Protein AF-A0A3Q9NM99-F1 (afdb_monomer_lite)

Secondary structure (DSSP, 8-state):
------PPPPEEEE---STTTS--TT-GGG--HHHHHHHT-EEEE-----THHHH---HHHHTT---

Radius of gyration: 20.28 Å; chains: 1; bounding box: 45×24×61 Å

Structure (mmCIF, N/CA/C/O backbone):
data_AF-A0A3Q9NM99-F1
#
_entry.id   AF-A0A3Q9NM99-F1
#
loop_
_atom_site.group_PDB
_atom_site.id
_atom_site.type_symbol
_atom_site.label_atom_id
_atom_site.label_alt_id
_atom_site.label_comp_id
_atom_site.label_asym_id
_atom_site.label_entity_id
_atom_site.label_seq_id
_atom_site.pdbx_PDB_ins_code
_atom_site.Cartn_x
_atom_site.Cartn_y
_atom_site.Cartn_z
_atom_site.occupancy
_atom_site.B_iso_or_equiv
_atom_site.auth_seq_id
_atom_site.auth_comp_id
_atom_site.auth_asym_id
_atom_site.auth_atom_id
_atom_site.pdbx_PDB_model_num
ATOM 1 N N . ARG A 1 1 ? -35.982 8.881 21.363 1.00 47.00 1 ARG A N 1
ATOM 2 C CA . ARG A 1 1 ? -35.776 7.710 20.473 1.00 47.00 1 ARG A CA 1
ATOM 3 C C . ARG A 1 1 ? -36.026 8.161 19.041 1.00 47.00 1 ARG A C 1
ATOM 5 O O . ARG A 1 1 ? -37.182 8.205 18.649 1.00 47.00 1 ARG A O 1
ATOM 12 N N . GLN A 1 2 ? -35.004 8.569 18.291 1.00 43.31 2 GLN A N 1
ATOM 13 C CA . GLN A 1 2 ? -35.175 8.914 16.877 1.00 43.31 2 GLN A CA 1
ATOM 14 C C . GLN A 1 2 ? -33.981 8.413 16.054 1.00 43.31 2 GLN A C 1
ATOM 16 O O . GLN A 1 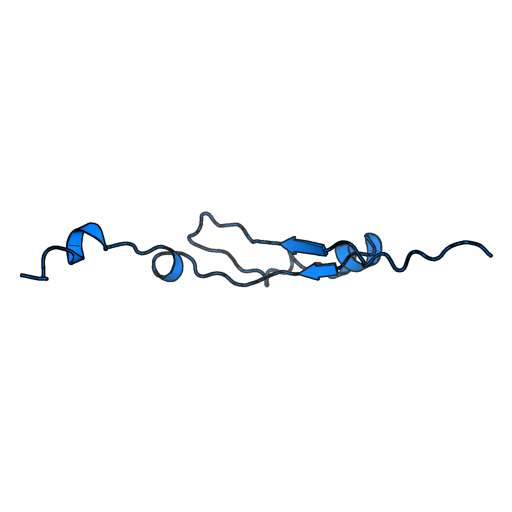2 ? -32.838 8.625 16.439 1.00 43.31 2 GLN A O 1
ATOM 21 N N . HIS A 1 3 ? -34.326 7.713 14.968 1.00 41.25 3 HIS A N 1
ATOM 22 C CA . HIS A 1 3 ? -33.558 7.416 13.756 1.00 41.25 3 HIS A CA 1
ATOM 23 C C . HIS A 1 3 ? -32.129 6.863 13.903 1.00 41.25 3 HIS A C 1
ATOM 25 O O . HIS A 1 3 ? -31.144 7.569 13.724 1.00 41.25 3 HIS A O 1
ATOM 31 N N . GLN A 1 4 ? -32.019 5.541 14.088 1.00 50.66 4 GLN A N 1
ATOM 32 C CA . GLN A 1 4 ? -30.862 4.801 13.578 1.00 50.66 4 GLN A CA 1
ATOM 33 C C . GLN A 1 4 ? -30.957 4.756 12.047 1.0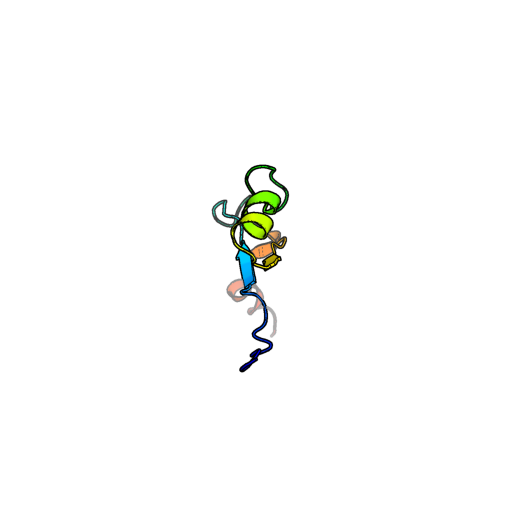0 50.66 4 GLN A C 1
ATOM 35 O O . GLN A 1 4 ? -31.746 3.982 11.504 1.00 50.66 4 GLN A O 1
ATOM 40 N N . SER A 1 5 ? -30.138 5.532 11.337 1.00 51.62 5 SER A N 1
ATOM 41 C CA . SER A 1 5 ? -29.666 5.042 10.046 1.00 51.62 5 SER A CA 1
ATOM 42 C C . SER A 1 5 ? -28.713 3.886 10.357 1.00 51.62 5 SER A C 1
ATOM 44 O O . SER A 1 5 ? -27.733 4.045 11.084 1.00 51.62 5 SER A O 1
ATOM 46 N N . LYS A 1 6 ? -29.000 2.685 9.851 1.00 58.38 6 LYS A N 1
ATOM 47 C CA . LYS A 1 6 ? -27.994 1.618 9.767 1.00 58.38 6 LYS A CA 1
ATOM 48 C C . LYS A 1 6 ? -26.991 2.008 8.674 1.00 58.38 6 LYS A C 1
ATOM 50 O O . LYS A 1 6 ? -26.977 1.410 7.605 1.00 58.38 6 LYS A O 1
ATOM 55 N N . GLY A 1 7 ? -26.237 3.083 8.884 1.00 67.94 7 GLY A N 1
ATOM 56 C CA . GLY A 1 7 ? -25.131 3.449 8.007 1.00 67.94 7 GLY A CA 1
ATOM 57 C C . GLY A 1 7 ? -24.003 2.451 8.230 1.00 67.94 7 GLY A C 1
ATOM 58 O O . GLY A 1 7 ? -23.567 2.279 9.366 1.00 67.94 7 GLY A O 1
ATOM 59 N N . GLY A 1 8 ? -23.582 1.744 7.180 1.00 84.69 8 GLY A N 1
ATOM 60 C CA . GLY A 1 8 ? -22.422 0.855 7.255 1.00 84.69 8 GLY A CA 1
ATOM 61 C C . GLY A 1 8 ? -21.166 1.610 7.703 1.00 84.69 8 GLY A C 1
ATOM 62 O O . GLY A 1 8 ? -21.058 2.819 7.498 1.00 84.69 8 GLY A O 1
ATOM 63 N N . LEU A 1 9 ? -20.222 0.895 8.321 1.00 94.12 9 LEU A N 1
ATOM 64 C CA . LEU A 1 9 ? -18.916 1.456 8.677 1.00 94.12 9 LEU A CA 1
ATOM 65 C C . LEU A 1 9 ? -18.175 1.905 7.408 1.00 94.12 9 LEU A C 1
ATOM 67 O O . LEU A 1 9 ? -18.283 1.260 6.362 1.00 94.12 9 LEU A O 1
ATOM 71 N N . ALA A 1 10 ? -17.399 2.987 7.500 1.00 95.38 10 ALA A N 1
ATOM 72 C CA . ALA A 1 10 ? -16.528 3.402 6.404 1.00 95.38 10 ALA A CA 1
ATOM 73 C C . ALA A 1 10 ? -15.434 2.347 6.158 1.00 95.38 10 ALA A C 1
ATOM 75 O O . ALA A 1 10 ? -14.943 1.723 7.103 1.00 95.38 10 ALA A O 1
ATOM 76 N N . MET A 1 11 ? -15.059 2.154 4.890 1.00 96.69 11 MET A N 1
ATOM 77 C CA . MET A 1 11 ? -14.060 1.170 4.469 1.00 96.69 11 MET A CA 1
ATOM 78 C C . MET A 1 11 ? -12.819 1.864 3.910 1.00 96.69 11 MET A C 1
ATOM 80 O O . MET A 1 11 ? -12.902 2.627 2.949 1.00 96.69 11 MET A O 1
ATOM 84 N N . LEU A 1 12 ? -11.667 1.565 4.503 1.00 98.00 12 LEU A N 1
ATOM 85 C CA . LEU A 1 12 ? -10.351 2.017 4.066 1.00 98.00 12 LEU A CA 1
ATOM 86 C C . LEU A 1 12 ? -9.606 0.835 3.448 1.00 98.00 12 LEU A C 1
ATOM 88 O O . LEU A 1 12 ? -9.493 -0.222 4.066 1.00 98.00 12 LEU A O 1
ATOM 92 N N . VAL A 1 13 ? -9.084 1.012 2.237 1.00 98.06 13 VAL A N 1
ATOM 93 C CA . VAL A 1 13 ? -8.309 -0.020 1.537 1.00 98.06 13 VAL A CA 1
ATOM 94 C C . VAL A 1 13 ? -6.863 0.442 1.410 1.00 98.06 13 VAL A C 1
ATOM 96 O O . VAL A 1 13 ? -6.594 1.472 0.794 1.00 98.06 13 VAL A O 1
ATOM 99 N N . TRP A 1 14 ? -5.932 -0.313 1.992 1.00 98.12 14 TRP A N 1
ATOM 100 C CA . TRP A 1 14 ? -4.499 -0.036 1.937 1.00 98.12 14 TRP A CA 1
ATOM 101 C C . TRP A 1 14 ? -3.825 -0.814 0.804 1.00 98.12 14 TRP A C 1
ATOM 103 O O . TRP A 1 14 ? -3.851 -2.047 0.775 1.00 98.12 14 TRP A O 1
ATOM 113 N N . ILE A 1 15 ? -3.177 -0.081 -0.102 1.00 98.06 15 ILE A N 1
ATOM 114 C CA . ILE A 1 15 ? -2.339 -0.623 -1.175 1.00 98.06 15 ILE A CA 1
ATOM 115 C C . ILE A 1 15 ? -0.902 -0.221 -0.854 1.00 98.06 15 ILE A C 1
ATOM 117 O O . ILE A 1 15 ? -0.588 0.968 -0.801 1.00 98.06 15 ILE A O 1
ATOM 121 N N . TYR A 1 16 ? -0.040 -1.204 -0.593 1.00 98.31 16 TYR A N 1
ATOM 122 C CA . TYR A 1 16 ? 1.345 -0.928 -0.221 1.00 98.31 16 TYR A CA 1
ATOM 123 C C . TYR A 1 16 ? 2.141 -0.325 -1.385 1.00 98.31 16 TYR A C 1
ATOM 125 O O . TYR A 1 16 ? 1.849 -0.564 -2.553 1.00 98.31 16 TYR A O 1
ATOM 133 N N . GLY A 1 17 ? 3.161 0.467 -1.044 1.00 97.94 17 GLY A N 1
ATOM 134 C CA . GLY A 1 17 ? 4.121 1.023 -1.998 1.00 97.94 17 GLY A CA 1
ATOM 135 C C . GLY A 1 17 ? 5.306 0.087 -2.266 1.00 97.94 17 GLY A C 1
ATOM 136 O O . GLY A 1 17 ? 5.299 -1.076 -1.888 1.00 97.94 17 GLY A O 1
ATOM 137 N N . GLY A 1 18 ? 6.357 0.623 -2.890 1.00 97.50 18 GLY A N 1
ATOM 138 C CA . GLY A 1 18 ? 7.540 -0.147 -3.316 1.00 97.50 18 GLY A CA 1
ATOM 139 C C . GLY A 1 18 ? 7.811 -0.075 -4.821 1.00 97.50 18 GLY A C 1
ATOM 140 O O . GLY A 1 18 ? 8.405 -0.980 -5.403 1.00 97.50 18 GLY A O 1
ATOM 141 N N . GLY A 1 19 ? 7.337 0.995 -5.473 1.00 97.50 19 GLY A N 1
ATOM 142 C CA . GLY A 1 19 ? 7.649 1.306 -6.871 1.00 97.50 19 GLY A CA 1
ATOM 143 C C . GLY A 1 19 ? 7.200 0.239 -7.867 1.00 97.50 19 GLY A C 1
ATOM 144 O O . GLY A 1 19 ? 7.853 0.067 -8.887 1.00 97.50 19 GLY A O 1
ATOM 145 N N . PHE A 1 20 ? 6.141 -0.513 -7.546 1.00 97.62 20 PHE A N 1
ATOM 146 C CA . PHE A 1 20 ? 5.688 -1.688 -8.305 1.00 97.62 20 PHE A CA 1
ATOM 147 C C . PHE A 1 20 ? 6.719 -2.820 -8.420 1.00 97.62 20 PHE A C 1
ATOM 149 O O . PHE A 1 20 ? 6.486 -3.761 -9.170 1.00 97.62 20 PHE A O 1
ATOM 156 N N . MET A 1 21 ? 7.826 -2.770 -7.674 1.00 97.88 21 MET A N 1
ATOM 157 C CA . MET A 1 21 ? 8.914 -3.754 -7.725 1.00 97.88 21 MET A CA 1
ATOM 158 C C . MET A 1 21 ? 9.003 -4.600 -6.457 1.00 97.88 21 MET A C 1
ATOM 160 O O . MET A 1 21 ? 9.413 -5.757 -6.516 1.00 97.88 21 MET A O 1
ATOM 164 N N . SER A 1 22 ? 8.611 -4.040 -5.318 1.00 97.06 22 SER A N 1
ATOM 165 C CA . SER A 1 22 ? 8.634 -4.702 -4.017 1.00 97.06 22 SER A CA 1
ATOM 166 C C . SER A 1 22 ? 7.457 -4.239 -3.156 1.00 97.06 22 SER A C 1
ATOM 168 O O . SER A 1 22 ? 6.642 -3.428 -3.594 1.00 97.06 22 SER A O 1
ATOM 170 N N . GLY A 1 23 ? 7.362 -4.784 -1.943 1.00 97.50 23 GLY A N 1
ATOM 171 C CA . GLY A 1 23 ? 6.329 -4.450 -0.966 1.00 97.50 23 GLY A CA 1
ATOM 172 C C . GLY A 1 23 ? 5.473 -5.652 -0.571 1.00 97.50 23 GLY A C 1
ATOM 173 O O . GLY A 1 23 ? 5.453 -6.679 -1.250 1.00 97.50 23 GLY A O 1
ATOM 174 N N . THR A 1 24 ? 4.798 -5.530 0.569 1.00 97.50 24 THR A N 1
ATOM 175 C CA . THR A 1 24 ? 3.838 -6.515 1.079 1.00 97.50 24 THR A CA 1
ATOM 176 C C . THR A 1 24 ? 2.869 -5.840 2.047 1.00 97.50 24 THR A C 1
ATOM 178 O O . THR A 1 24 ? 3.245 -4.901 2.751 1.00 97.50 24 THR A O 1
ATOM 181 N N . SER A 1 25 ? 1.628 -6.320 2.109 1.00 97.31 25 SER A N 1
ATOM 182 C CA . SER A 1 25 ? 0.606 -5.852 3.047 1.00 97.31 25 SER A CA 1
ATOM 183 C C . SER A 1 25 ? 0.821 -6.381 4.466 1.00 97.31 25 SER A C 1
ATOM 185 O O . SER A 1 25 ? 0.157 -5.930 5.392 1.00 97.31 25 SER A O 1
ATOM 187 N N . THR A 1 26 ? 1.748 -7.325 4.635 1.00 97.88 26 THR A N 1
ATOM 188 C CA . THR A 1 26 ? 2.013 -8.042 5.888 1.00 97.88 26 THR A CA 1
ATOM 189 C C . THR A 1 26 ? 3.122 -7.421 6.737 1.00 97.88 26 THR A C 1
ATOM 191 O O . THR A 1 26 ? 3.545 -8.043 7.704 1.00 97.88 26 THR A O 1
ATOM 194 N N . LEU A 1 27 ? 3.661 -6.253 6.368 1.00 96.75 27 LEU A N 1
ATOM 195 C CA . LEU A 1 27 ? 4.632 -5.564 7.223 1.00 96.75 27 LEU A CA 1
ATOM 196 C C . LEU A 1 27 ? 3.939 -5.071 8.496 1.00 96.75 27 LEU A C 1
ATOM 198 O O . LEU A 1 27 ? 2.867 -4.477 8.409 1.00 96.75 27 LEU A O 1
ATOM 202 N N . ASP A 1 28 ? 4.590 -5.217 9.651 1.00 97.06 28 ASP A N 1
ATOM 203 C CA . ASP A 1 28 ? 4.034 -4.797 10.949 1.00 97.06 28 ASP A CA 1
ATOM 204 C C . ASP A 1 28 ? 3.680 -3.303 10.993 1.00 97.06 28 ASP A C 1
ATOM 206 O O . ASP A 1 28 ? 2.717 -2.902 11.641 1.00 97.06 28 ASP A O 1
ATOM 210 N N . VAL A 1 29 ? 4.407 -2.471 10.239 1.00 96.81 29 VAL A N 1
ATOM 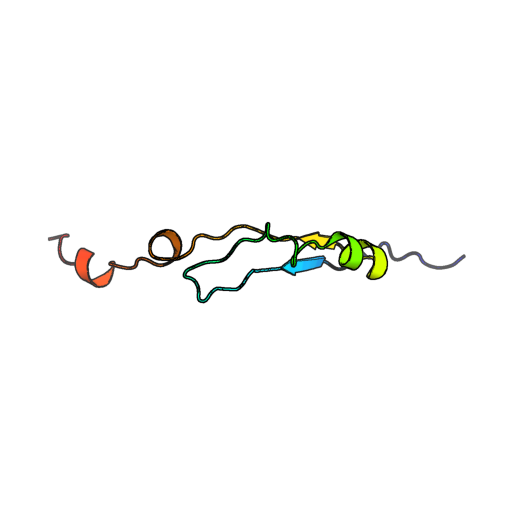211 C CA . VAL A 1 29 ? 4.111 -1.036 10.087 1.00 96.81 29 VAL A CA 1
ATOM 212 C C . VAL A 1 29 ? 2.749 -0.766 9.426 1.00 96.81 29 VAL A C 1
ATOM 214 O O . VAL A 1 29 ? 2.205 0.325 9.565 1.00 96.81 29 VAL A O 1
ATOM 217 N N . TYR A 1 30 ? 2.182 -1.749 8.721 1.00 96.88 30 TYR A N 1
ATOM 218 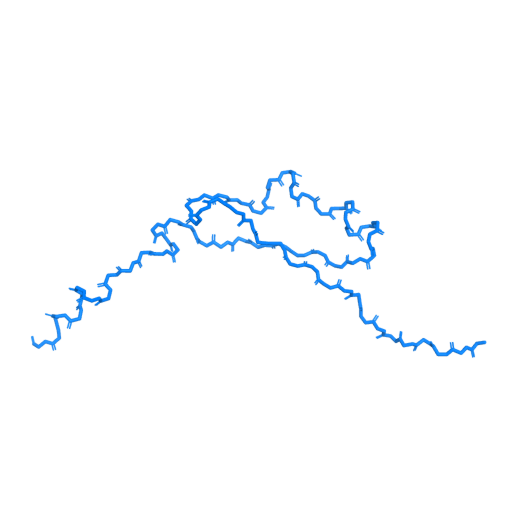C CA . TYR A 1 30 ? 0.850 -1.688 8.116 1.00 96.88 30 TYR A CA 1
ATOM 219 C C . TYR A 1 30 ? -0.218 -2.410 8.949 1.00 96.88 30 TYR A C 1
ATOM 221 O O . TYR A 1 30 ? -1.337 -2.596 8.466 1.00 96.88 30 TYR A O 1
ATOM 229 N N . ASN A 1 31 ? 0.088 -2.804 10.193 1.00 96.94 31 ASN A N 1
ATOM 230 C CA . ASN A 1 31 ? -0.918 -3.354 11.093 1.00 96.94 31 ASN A CA 1
ATOM 231 C C . ASN A 1 31 ? -2.014 -2.305 11.365 1.00 96.94 31 ASN A C 1
ATOM 233 O O . ASN A 1 31 ? -1.773 -1.246 11.945 1.00 96.94 31 ASN A O 1
ATOM 237 N N . ALA A 1 32 ? -3.235 -2.625 10.939 1.00 96.62 32 ALA A N 1
ATOM 238 C CA . ALA A 1 32 ? -4.385 -1.736 11.006 1.00 96.62 32 ALA A CA 1
ATOM 239 C C . ALA A 1 32 ? -5.211 -1.866 12.297 1.00 96.62 32 ALA A C 1
ATOM 241 O O . ALA A 1 32 ? -6.257 -1.227 12.396 1.00 96.62 32 ALA A O 1
ATOM 242 N N . GLU A 1 33 ? -4.777 -2.658 13.281 1.00 97.19 33 GLU A N 1
ATOM 243 C CA . GLU A 1 33 ? -5.522 -2.914 14.523 1.00 97.19 33 GLU A CA 1
ATOM 244 C C . GLU A 1 33 ? -5.915 -1.620 15.252 1.00 97.19 33 GLU A C 1
ATOM 246 O O . GLU A 1 33 ? -7.094 -1.385 15.529 1.00 97.19 33 GLU A O 1
ATOM 251 N N . ILE A 1 34 ? -4.946 -0.727 15.480 1.00 97.19 34 ILE A N 1
ATOM 252 C CA . ILE A 1 34 ? -5.188 0.556 16.156 1.00 97.19 34 ILE A CA 1
ATOM 253 C C . ILE A 1 34 ? -6.068 1.467 15.290 1.00 97.19 34 ILE A C 1
ATOM 255 O O . ILE A 1 34 ? -6.976 2.115 15.806 1.00 97.19 34 ILE A O 1
ATOM 259 N N . LEU A 1 35 ? -5.841 1.503 13.973 1.00 97.00 35 LEU A N 1
ATOM 260 C CA . LEU A 1 35 ? -6.608 2.350 13.055 1.00 97.00 35 LEU A CA 1
ATOM 261 C C . LEU A 1 35 ? -8.084 1.930 12.990 1.00 97.00 35 LEU A C 1
ATOM 263 O O . LEU A 1 35 ? -8.965 2.788 13.046 1.00 97.00 35 LEU A O 1
ATOM 267 N N . ALA A 1 36 ? -8.354 0.626 12.913 1.00 97.62 36 ALA A N 1
ATOM 268 C CA . ALA A 1 36 ? -9.707 0.083 12.901 1.00 97.62 36 ALA A CA 1
ATOM 269 C C . ALA A 1 36 ? -10.432 0.349 14.230 1.00 97.62 36 ALA A C 1
ATOM 271 O O . ALA A 1 36 ? -11.578 0.805 14.224 1.00 97.62 36 ALA A O 1
ATOM 272 N N . ALA A 1 37 ? -9.750 0.128 15.362 1.00 97.00 37 ALA A N 1
ATOM 273 C CA . ALA A 1 37 ? -10.321 0.311 16.695 1.00 97.00 37 ALA A CA 1
ATOM 274 C C . ALA A 1 37 ? -10.604 1.785 17.023 1.00 97.00 37 ALA A C 1
ATOM 276 O O . ALA A 1 37 ? -11.697 2.119 17.477 1.00 97.00 37 ALA A O 1
ATOM 277 N N . VAL A 1 38 ? -9.638 2.674 16.778 1.00 97.50 38 VAL A N 1
ATOM 278 C CA . VAL A 1 38 ? -9.761 4.104 17.106 1.00 97.50 38 VAL A CA 1
ATOM 279 C C . VAL A 1 38 ? -10.661 4.829 16.106 1.00 97.50 38 VAL A C 1
ATOM 281 O O . VAL A 1 38 ? -11.439 5.697 16.495 1.00 97.50 38 VAL A O 1
ATOM 284 N N . GLY A 1 39 ? -10.577 4.477 14.821 1.00 95.31 39 GLY A N 1
ATOM 285 C CA . GLY A 1 39 ? -11.357 5.117 13.763 1.00 95.31 39 GLY A CA 1
ATOM 286 C C . GLY A 1 39 ? -12.808 4.644 13.677 1.00 95.31 39 GLY A C 1
ATOM 287 O O . GLY A 1 39 ? -13.611 5.316 13.036 1.00 95.31 39 GLY A O 1
ATOM 288 N N . ASN A 1 40 ? -13.155 3.512 14.303 1.00 96.38 40 ASN A N 1
ATOM 289 C CA . ASN A 1 40 ? -14.434 2.821 14.105 1.00 96.38 40 ASN A CA 1
ATOM 290 C C . ASN A 1 40 ? -14.726 2.598 12.606 1.00 96.38 40 ASN A C 1
ATOM 292 O O . ASN A 1 40 ? -15.753 3.013 12.064 1.00 96.38 40 ASN A O 1
ATOM 296 N N . VAL A 1 41 ? -13.763 1.978 11.925 1.00 97.19 41 VAL A N 1
ATOM 297 C CA . VAL A 1 41 ? -13.747 1.763 10.471 1.00 97.19 41 VAL A CA 1
ATOM 298 C C . VAL A 1 41 ? -13.303 0.346 10.140 1.00 97.19 41 VAL A C 1
ATOM 300 O O . VAL A 1 41 ? -12.596 -0.299 10.914 1.00 97.19 41 VAL A O 1
ATOM 303 N N . ILE A 1 42 ? -13.686 -0.132 8.959 1.00 97.56 42 ILE A N 1
ATOM 304 C CA . ILE A 1 42 ? -13.157 -1.375 8.398 1.00 97.56 42 ILE A CA 1
ATOM 305 C C . ILE A 1 42 ? -11.893 -1.032 7.614 1.0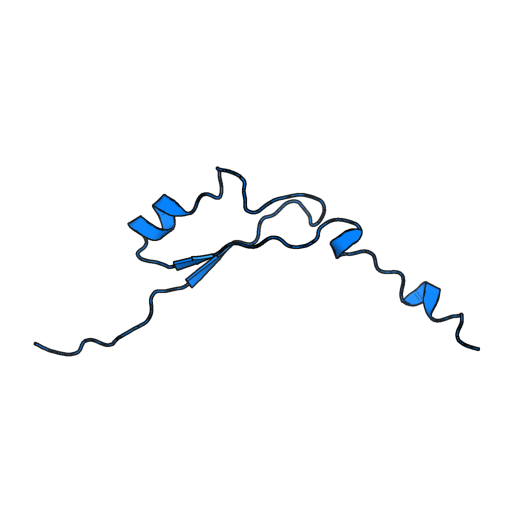0 97.56 42 ILE A C 1
ATOM 307 O O . ILE A 1 42 ? -11.927 -0.169 6.738 1.00 97.56 42 ILE A O 1
ATOM 311 N N . VAL A 1 43 ? -10.792 -1.729 7.892 1.00 98.06 43 VAL A N 1
ATOM 312 C CA . VAL A 1 43 ? -9.551 -1.607 7.120 1.00 98.06 43 VAL A CA 1
ATOM 313 C C . VAL A 1 43 ? -9.264 -2.929 6.422 1.00 98.06 43 VAL A C 1
ATOM 315 O O . VAL A 1 43 ? -9.246 -3.979 7.060 1.00 98.06 43 VAL A O 1
ATOM 318 N N . ALA A 1 44 ? -9.044 -2.877 5.114 1.00 98.12 44 ALA A N 1
ATOM 319 C CA . ALA A 1 44 ? -8.643 -4.017 4.304 1.00 98.12 44 ALA A CA 1
ATOM 320 C C . ALA A 1 44 ? -7.295 -3.736 3.634 1.00 98.12 44 ALA A C 1
ATOM 322 O O . ALA A 1 44 ? -7.004 -2.608 3.240 1.00 98.12 44 ALA A O 1
ATOM 323 N N . SER A 1 45 ? -6.481 -4.771 3.470 1.00 98.12 45 SER A N 1
ATOM 324 C CA . SER A 1 45 ? -5.262 -4.731 2.666 1.00 98.12 45 SER A CA 1
ATOM 325 C C . SER A 1 45 ? -5.188 -5.988 1.802 1.00 98.12 45 SER A C 1
ATOM 327 O O . SER A 1 45 ? -5.880 -6.974 2.065 1.00 98.12 45 SER A O 1
ATOM 329 N N . MET A 1 46 ? -4.399 -5.950 0.730 1.00 98.25 46 MET A N 1
ATOM 330 C CA . MET A 1 46 ? -4.295 -7.071 -0.203 1.00 98.25 46 MET A CA 1
ATOM 331 C C . MET A 1 46 ? -2.906 -7.173 -0.820 1.00 98.25 46 MET A C 1
ATOM 333 O O . MET A 1 46 ? -2.222 -6.166 -1.005 1.00 98.25 46 MET A O 1
ATOM 337 N N . GLN A 1 47 ? -2.532 -8.395 -1.200 1.00 98.56 47 GLN A N 1
ATOM 338 C CA . GLN A 1 47 ? -1.362 -8.639 -2.033 1.00 98.56 47 GLN A CA 1
ATOM 339 C C . GLN A 1 47 ? -1.691 -8.360 -3.498 1.00 98.56 47 GLN A C 1
ATOM 341 O O . GLN A 1 47 ? -2.716 -8.813 -4.009 1.00 98.56 47 GLN A O 1
ATOM 346 N N . TYR A 1 48 ? -0.786 -7.676 -4.193 1.00 98.31 48 TYR A N 1
ATOM 347 C CA . TYR A 1 48 ? -0.818 -7.545 -5.645 1.00 98.31 48 TYR A CA 1
ATOM 348 C C . TYR A 1 48 ? 0.539 -7.941 -6.232 1.00 98.31 48 TYR A C 1
ATOM 350 O O . TYR A 1 48 ? 1.581 -7.818 -5.585 1.00 98.31 48 TYR A O 1
ATOM 358 N N . ARG A 1 49 ? 0.539 -8.479 -7.456 1.00 98.31 49 ARG A N 1
ATOM 359 C CA . ARG A 1 49 ? 1.787 -8.900 -8.108 1.00 98.31 49 ARG A CA 1
ATOM 360 C C . ARG A 1 49 ? 2.654 -7.679 -8.416 1.00 98.31 49 ARG A C 1
ATOM 362 O O . ARG A 1 49 ? 2.152 -6.663 -8.885 1.00 98.31 49 ARG A O 1
ATOM 369 N N . VAL A 1 50 ? 3.955 -7.817 -8.190 1.00 98.38 50 VAL A N 1
ATOM 370 C CA . VAL A 1 50 ? 4.975 -6.783 -8.412 1.00 98.38 50 VAL A CA 1
ATOM 371 C C . VAL A 1 50 ? 6.061 -7.298 -9.361 1.00 98.38 50 VAL A C 1
ATOM 373 O O . VAL A 1 50 ? 6.123 -8.492 -9.669 1.00 98.38 50 VAL A O 1
ATOM 376 N N . GLY A 1 51 ? 6.905 -6.398 -9.856 1.00 98.00 51 GLY A N 1
ATOM 377 C CA . GLY A 1 51 ? 7.963 -6.687 -10.815 1.00 98.00 51 GLY A CA 1
ATOM 378 C C . GLY A 1 51 ? 7.420 -7.257 -12.124 1.00 98.00 51 GLY A C 1
ATOM 379 O O . GLY A 1 51 ? 6.286 -6.988 -12.526 1.00 98.00 51 GLY A O 1
ATOM 380 N N . ALA A 1 52 ? 8.220 -8.102 -12.776 1.00 97.31 52 ALA A N 1
ATOM 381 C CA . ALA A 1 52 ? 7.817 -8.775 -14.009 1.00 97.31 52 ALA A CA 1
ATOM 382 C C . ALA A 1 52 ? 6.523 -9.600 -13.836 1.00 97.31 52 ALA A C 1
ATOM 384 O O . ALA A 1 52 ? 5.684 -9.635 -14.727 1.00 97.31 52 ALA A O 1
ATOM 385 N N . PHE A 1 53 ? 6.289 -10.198 -12.666 1.00 97.44 53 PHE A N 1
ATOM 386 C CA . PHE A 1 53 ? 5.078 -10.989 -12.422 1.00 97.44 53 PHE A CA 1
ATOM 387 C C . PHE A 1 53 ? 3.785 -10.159 -12.442 1.00 97.44 53 PHE A C 1
ATOM 389 O O . PHE A 1 53 ? 2.707 -10.703 -12.685 1.00 97.44 53 PHE A O 1
ATOM 396 N N . GLY A 1 54 ? 3.868 -8.860 -12.145 1.00 96.75 54 GLY A N 1
ATOM 397 C CA . GLY A 1 54 ? 2.724 -7.945 -12.184 1.00 96.75 54 GLY A CA 1
ATOM 398 C C . GLY A 1 54 ? 2.622 -7.143 -13.476 1.00 96.75 54 GLY A C 1
ATOM 399 O O . GLY A 1 54 ? 1.514 -6.857 -13.921 1.00 96.75 54 GLY A O 1
ATOM 400 N N . PHE A 1 55 ? 3.766 -6.792 -14.069 1.00 96.81 55 PHE A N 1
ATOM 401 C CA . PHE A 1 55 ? 3.854 -5.719 -15.065 1.00 96.81 55 PHE A CA 1
ATOM 402 C C . PHE A 1 55 ? 4.692 -6.076 -16.300 1.00 96.81 55 PHE A C 1
ATOM 404 O O . PHE A 1 55 ? 5.044 -5.193 -17.080 1.00 96.81 55 PHE A O 1
ATOM 411 N N . PHE A 1 56 ? 5.033 -7.349 -16.511 1.00 95.75 56 PHE A N 1
ATOM 412 C CA . PHE A 1 56 ? 5.701 -7.760 -17.744 1.00 95.75 56 PHE A CA 1
ATOM 413 C C . PHE A 1 56 ? 4.752 -7.630 -18.943 1.00 95.75 56 PHE A C 1
ATOM 415 O O . PHE A 1 56 ? 3.683 -8.237 -18.973 1.00 95.75 56 PHE A O 1
ATOM 422 N N . TYR A 1 57 ? 5.154 -6.842 -19.942 1.00 94.75 57 TYR A N 1
ATOM 423 C CA . TYR A 1 57 ? 4.349 -6.540 -21.123 1.00 94.75 57 TYR A CA 1
ATOM 424 C C . TYR A 1 57 ? 5.177 -6.718 -22.400 1.00 94.75 57 TYR A C 1
ATOM 426 O O . TYR A 1 57 ? 6.113 -5.963 -22.653 1.00 94.75 57 TYR A O 1
ATOM 434 N N . LEU A 1 58 ? 4.818 -7.721 -23.210 1.00 93.88 58 LEU A N 1
ATOM 435 C CA . LEU A 1 58 ? 5.484 -8.048 -24.482 1.00 93.88 58 LEU A CA 1
ATOM 436 C C . LEU A 1 58 ? 4.517 -8.031 -25.681 1.00 93.88 58 LEU A C 1
ATOM 438 O O . LEU A 1 58 ? 4.908 -8.378 -26.791 1.00 93.88 58 LEU A O 1
ATOM 442 N N . SER A 1 59 ? 3.263 -7.603 -25.486 1.00 90.31 59 SER A N 1
ATOM 443 C CA . SER A 1 59 ? 2.219 -7.653 -26.525 1.00 90.31 59 SER A CA 1
ATOM 444 C C . SER A 1 59 ? 2.663 -7.106 -27.893 1.00 90.31 59 SER A C 1
ATOM 446 O O . SER A 1 59 ? 2.429 -7.792 -28.884 1.00 90.31 59 SER A O 1
ATOM 448 N N . PRO A 1 60 ? 3.369 -5.958 -27.998 1.00 87.31 60 PRO A N 1
ATOM 449 C CA . PRO A 1 60 ? 3.782 -5.409 -29.293 1.00 87.31 60 PRO A CA 1
ATOM 450 C C . PRO A 1 60 ? 4.801 -6.269 -30.054 1.00 87.31 60 PRO A C 1
ATOM 452 O O . PRO A 1 60 ? 4.912 -6.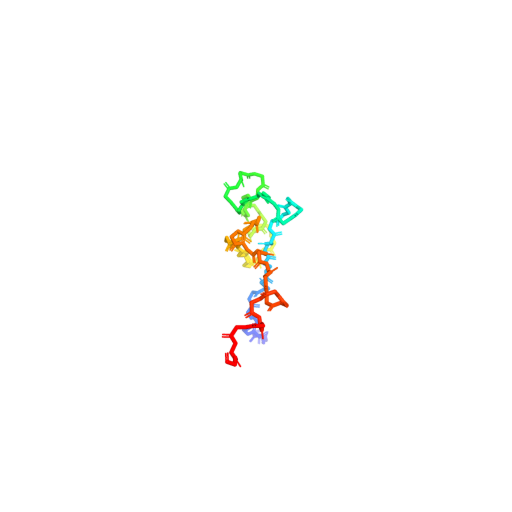146 -31.266 1.00 87.31 60 PRO A O 1
ATOM 455 N N . TYR A 1 61 ? 5.542 -7.137 -29.362 1.00 85.69 61 TYR A N 1
ATOM 456 C CA . TYR A 1 61 ? 6.582 -7.984 -29.958 1.00 85.69 61 TYR A CA 1
ATOM 457 C C . TYR A 1 61 ? 6.107 -9.417 -30.219 1.00 85.69 61 TYR A C 1
ATOM 459 O O . TYR A 1 61 ? 6.768 -10.170 -30.933 1.00 85.69 61 TYR A O 1
ATOM 467 N N . LEU A 1 62 ? 4.974 -9.810 -29.630 1.00 83.69 62 LEU A N 1
ATOM 468 C CA . LEU A 1 62 ? 4.350 -11.114 -29.858 1.00 83.69 62 LEU A CA 1
ATOM 469 C C . LEU A 1 62 ? 3.268 -11.067 -30.943 1.00 83.69 62 LEU A C 1
ATOM 471 O O . LEU A 1 62 ? 3.007 -12.091 -31.561 1.00 83.69 62 LEU A O 1
ATOM 475 N N . ASN A 1 63 ? 2.721 -9.883 -31.237 1.00 72.94 63 ASN A N 1
ATOM 476 C CA . ASN A 1 63 ? 1.679 -9.684 -32.253 1.00 72.94 63 ASN A CA 1
ATOM 477 C C . ASN A 1 63 ? 2.138 -9.884 -33.711 1.00 72.94 63 ASN A C 1
ATOM 479 O O . ASN A 1 63 ? 1.332 -9.752 -34.621 1.00 72.94 63 ASN A O 1
ATOM 483 N N . GLY A 1 64 ? 3.423 -10.164 -33.947 1.00 66.38 64 GLY A N 1
ATOM 484 C CA . GLY A 1 64 ? 3.996 -10.401 -35.278 1.00 66.38 64 GLY A CA 1
ATOM 485 C C . GLY A 1 64 ? 4.178 -11.879 -35.639 1.00 66.38 64 GLY A C 1
ATOM 486 O O . GLY A 1 64 ? 5.053 -12.184 -36.443 1.00 66.38 64 GLY A O 1
ATOM 487 N N . ARG A 1 65 ? 3.453 -12.806 -34.994 1.00 62.78 65 ARG A N 1
ATOM 488 C CA . ARG A 1 65 ? 3.551 -14.261 -35.254 1.00 62.78 65 ARG A CA 1
ATOM 489 C C . ARG A 1 65 ? 2.217 -14.939 -35.591 1.00 62.78 65 ARG A C 1
ATOM 491 O O . ARG A 1 65 ? 2.121 -16.157 -35.497 1.00 62.78 65 ARG A O 1
ATOM 498 N N . GLU A 1 66 ? 1.220 -14.161 -35.994 1.00 61.56 66 GLU A N 1
ATOM 499 C CA . GLU A 1 66 ? -0.044 -14.666 -36.540 1.00 61.56 66 GLU A CA 1
ATOM 500 C C . GLU A 1 66 ? -0.188 -14.233 -38.009 1.00 61.56 66 GLU A C 1
ATOM 502 O O . GLU A 1 66 ? -1.095 -13.488 -38.361 1.00 61.56 66 GLU A O 1
ATOM 507 N N . GLU A 1 67 ? 0.749 -14.679 -38.851 1.00 53.91 67 GLU A N 1
ATOM 508 C CA . GLU A 1 67 ? 0.543 -14.951 -40.285 1.00 53.91 67 GLU A CA 1
ATOM 509 C C . GLU A 1 67 ? 1.221 -16.282 -40.632 1.00 53.91 67 GLU A C 1
ATOM 511 O O . GLU A 1 67 ? 2.389 -16.477 -40.211 1.00 53.91 67 GLU A O 1
#

Foldseek 3Di:
DDDDPPDDFAEAEDEFDDPLADDDCPPPVNPCPCVCVVVVHHYYYDDAHGDCRHDVDDVVVVVPPPD

Organism: Culex quinquefasciatus (NCBI:txid7176)

Sequence (67 aa):
RQHQSKGGLAMLVWIYGGGFMSGTSTLDVYNAEILAAVGNVIVASMQYRVGAFGFFYLSPYLNGREE

pLDDT: mean 89.1, std 16.07, range [41.25, 98.56]

InterPro domains:
  IPR002018 Carboxylesterase, type B [PF00135] (3-57)
  IPR029058 Alpha/Beta hydrolase fold [G3DSA:3.40.50.1820] (1-66)
  IPR029058 Alpha/Beta hydrolase fold [SSF53474] (4-61)
  IPR050654 Acetylcholinesterase-related enzymes [PTHR43918] (5-59)